Protein AF-A0A1F1ZXE5-F1 (afdb_monomer_lite)

Sequence (119 aa):
MSDVFAADQASEQHRQKAADLESEVRRLRVRLVSLTVDAWSQVPDGQQLSRRQLVAAAVRQLCDLTGPPEGAPEIWKADEAQLPFRLFALLEAAQPRRGAGEEHTATALALAENLRRSL

Secondary structure (DSSP, 8-state):
--HHHHHHHHHHHHHHHHHHHHHHHHHHHHHHHHS-TTTTTSS-HHHHHHHHHHHHHHHHHHHHHH-SPTT--GGGGT-GGGHHHHHHHHHHHTSGGGT--HHHHHHHHHHHHHHHHH-

Radius of gyration: 16.09 Å; chains: 1; bounding box: 36×23×54 Å

Foldseek 3Di:
DPVVVVVVVVVVVLVVLLVLLVVLLVVLVVVVVVCQVVVLVPDPPVVSVVLLVLLLVLLVVLCVLQPQDPPQDPCNNPDSNCSSVSLSRSSVSCHVVNVHDSVSSNVSSVSSVVSVVSD

Structure (mmCIF, N/CA/C/O backbone):
data_AF-A0A1F1ZXE5-F1
#
_entry.id   AF-A0A1F1ZXE5-F1
#
loop_
_atom_site.group_PDB
_atom_site.id
_atom_site.type_symbol
_atom_site.label_atom_id
_atom_site.label_alt_id
_atom_site.label_comp_id
_atom_site.label_asym_id
_atom_site.label_entity_id
_atom_site.label_seq_id
_atom_site.pdbx_PDB_ins_code
_atom_site.Cartn_x
_atom_site.Cartn_y
_atom_site.Cartn_z
_atom_site.occupancy
_atom_site.B_iso_or_equiv
_atom_site.auth_seq_id
_atom_site.auth_comp_id
_atom_site.auth_asym_id
_atom_site.auth_atom_id
_atom_site.pdbx_PDB_model_num
ATOM 1 N N . MET A 1 1 ? 13.853 -1.785 -36.609 1.00 55.62 1 MET A N 1
ATOM 2 C CA . MET A 1 1 ? 13.641 -0.408 -36.101 1.00 55.62 1 MET A CA 1
ATOM 3 C C . MET A 1 1 ? 12.421 -0.280 -35.173 1.00 55.62 1 MET A C 1
ATOM 5 O O . MET A 1 1 ? 12.215 0.806 -34.654 1.00 55.62 1 MET A O 1
ATOM 9 N N . SER A 1 2 ? 11.655 -1.346 -34.892 1.00 58.62 2 SER A N 1
ATOM 10 C CA . SER A 1 2 ? 10.418 -1.254 -34.089 1.0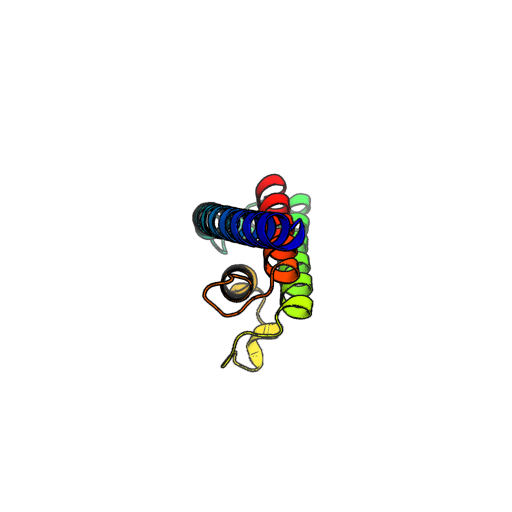0 58.62 2 SER A CA 1
ATOM 11 C C . SER A 1 2 ? 10.594 -1.430 -32.571 1.00 58.62 2 SER A C 1
ATOM 13 O O . SER A 1 2 ? 9.736 -0.976 -31.824 1.00 58.62 2 SER A O 1
ATOM 15 N N . ASP A 1 3 ? 11.698 -2.017 -32.095 1.00 60.78 3 ASP A N 1
ATOM 16 C CA . ASP A 1 3 ? 11.874 -2.309 -30.658 1.00 60.78 3 ASP A CA 1
ATOM 17 C C . ASP A 1 3 ? 12.193 -1.082 -29.794 1.00 60.78 3 ASP A C 1
ATOM 19 O O . ASP A 1 3 ? 11.820 -1.033 -28.626 1.00 60.78 3 ASP A O 1
ATOM 23 N N . VAL A 1 4 ? 12.838 -0.056 -30.361 1.00 63.22 4 VAL A N 1
ATOM 24 C CA . VAL A 1 4 ? 13.236 1.144 -29.600 1.00 63.22 4 VAL A CA 1
ATOM 25 C C . VAL A 1 4 ? 12.013 1.961 -29.179 1.00 63.22 4 VAL A C 1
ATOM 27 O O . VAL A 1 4 ? 11.933 2.394 -28.037 1.00 63.22 4 VAL A O 1
ATOM 30 N N . PHE A 1 5 ? 11.020 2.108 -30.063 1.00 60.41 5 PHE A N 1
ATOM 31 C CA . PHE A 1 5 ? 9.790 2.845 -29.756 1.00 60.41 5 PHE A CA 1
ATOM 32 C C . PHE A 1 5 ? 8.896 2.112 -28.747 1.00 60.41 5 PHE A C 1
ATOM 34 O O . PHE A 1 5 ? 8.259 2.756 -27.917 1.00 60.41 5 PHE A O 1
ATOM 41 N N . ALA A 1 6 ? 8.863 0.776 -28.789 1.00 6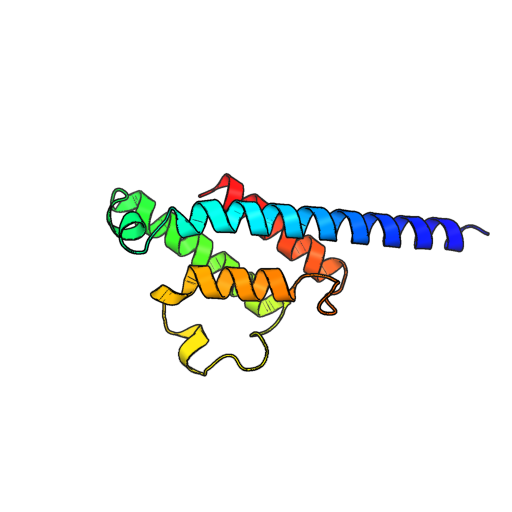3.34 6 ALA A N 1
ATOM 42 C CA . ALA A 1 6 ? 8.109 -0.025 -27.826 1.00 63.34 6 ALA A CA 1
ATOM 43 C C . ALA A 1 6 ? 8.747 0.018 -26.426 1.00 63.34 6 ALA A C 1
ATOM 45 O O . ALA A 1 6 ? 8.037 0.158 -25.430 1.00 63.34 6 ALA A O 1
ATOM 46 N N . ALA A 1 7 ? 10.081 -0.034 -26.349 1.00 63.62 7 ALA A N 1
ATOM 47 C CA . ALA A 1 7 ? 10.813 0.090 -25.090 1.00 63.62 7 ALA A CA 1
ATOM 48 C C . ALA A 1 7 ? 10.629 1.476 -24.442 1.00 63.62 7 ALA A C 1
ATOM 50 O O . ALA A 1 7 ? 10.459 1.573 -23.226 1.00 63.62 7 ALA A O 1
ATOM 51 N N . ASP A 1 8 ? 10.601 2.539 -25.251 1.00 70.06 8 ASP A N 1
ATOM 52 C CA . ASP A 1 8 ? 10.407 3.909 -24.765 1.00 70.06 8 ASP A CA 1
ATOM 53 C C . ASP A 1 8 ? 8.977 4.128 -24.234 1.00 70.06 8 ASP A C 1
ATOM 55 O O . ASP A 1 8 ? 8.772 4.719 -23.172 1.00 70.06 8 ASP A O 1
ATOM 59 N N . GLN A 1 9 ? 7.975 3.547 -24.906 1.00 72.19 9 GLN A N 1
ATOM 60 C CA . GLN A 1 9 ? 6.583 3.570 -24.444 1.00 72.19 9 GLN A CA 1
ATOM 61 C C . GLN A 1 9 ? 6.365 2.766 -23.159 1.00 72.19 9 GLN A C 1
ATOM 63 O O . GLN A 1 9 ? 5.665 3.243 -22.268 1.00 72.19 9 GLN A O 1
ATOM 68 N N . ALA A 1 10 ? 6.962 1.578 -23.033 1.00 70.69 10 ALA A N 1
ATOM 69 C CA . ALA A 1 10 ? 6.868 0.777 -21.811 1.00 70.69 10 ALA A CA 1
ATOM 70 C C . ALA A 1 10 ? 7.507 1.503 -20.613 1.00 70.69 10 ALA A C 1
ATOM 72 O O . ALA A 1 10 ? 6.940 1.539 -19.521 1.00 70.69 10 ALA A O 1
ATOM 73 N N . SER A 1 11 ? 8.644 2.171 -20.835 1.00 77.88 11 SER A N 1
ATOM 74 C CA . SER A 1 11 ? 9.309 3.001 -19.823 1.00 77.88 11 SER A CA 1
ATOM 75 C C . SER A 1 11 ? 8.453 4.198 -19.390 1.00 77.88 11 SER A C 1
ATOM 77 O O . SER A 1 11 ? 8.346 4.489 -18.197 1.00 77.88 11 SER A O 1
ATOM 79 N N . GLU A 1 12 ? 7.793 4.877 -20.333 1.00 83.12 12 GLU A N 1
ATOM 80 C CA . GLU A 1 12 ? 6.873 5.980 -20.029 1.00 83.12 12 GLU A CA 1
ATOM 81 C C . GLU A 1 12 ? 5.622 5.494 -19.279 1.00 83.12 12 GLU A C 1
ATOM 83 O O . GLU A 1 12 ? 5.243 6.077 -18.266 1.00 83.12 12 GLU A O 1
ATOM 88 N N . GLN A 1 13 ? 5.017 4.380 -19.704 1.00 83.62 13 GLN A N 1
ATOM 89 C CA . GLN A 1 13 ? 3.870 3.781 -19.014 1.00 83.62 13 GLN A CA 1
ATOM 90 C C . GLN A 1 13 ? 4.218 3.368 -17.584 1.00 83.62 13 GLN A C 1
ATOM 92 O O . GLN A 1 13 ? 3.440 3.609 -16.661 1.00 83.62 13 GLN A O 1
ATOM 97 N N . HIS A 1 14 ? 5.394 2.778 -17.380 1.00 83.94 14 HIS A N 1
ATOM 98 C CA . HIS A 1 14 ? 5.863 2.417 -16.052 1.00 83.94 14 HIS A CA 1
ATOM 99 C C . HIS A 1 14 ? 6.089 3.660 -15.174 1.00 83.94 14 HIS A C 1
ATOM 101 O O . HIS A 1 14 ? 5.659 3.678 -14.018 1.00 83.94 14 HIS A O 1
ATOM 107 N N . ARG A 1 15 ? 6.676 4.736 -15.720 1.00 83.19 15 ARG A N 1
ATOM 108 C CA . ARG A 1 15 ? 6.820 6.023 -15.014 1.00 83.19 15 ARG A CA 1
ATOM 109 C C . ARG A 1 15 ? 5.472 6.647 -14.653 1.00 83.19 15 ARG A C 1
ATOM 111 O O . ARG A 1 15 ? 5.315 7.121 -13.529 1.00 83.19 15 ARG A O 1
ATOM 118 N N . GLN A 1 16 ? 4.492 6.594 -15.552 1.00 88.25 16 GLN A N 1
ATOM 119 C CA . GLN A 1 16 ? 3.142 7.087 -15.286 1.00 88.25 16 GLN A CA 1
ATOM 120 C C . GLN A 1 16 ? 2.470 6.292 -14.155 1.00 88.25 16 GLN A C 1
ATOM 122 O O . GLN A 1 16 ? 2.028 6.884 -13.172 1.00 88.25 16 GLN A O 1
ATOM 127 N N . LYS A 1 17 ? 2.505 4.951 -14.215 1.00 86.50 17 LYS A N 1
ATOM 128 C CA . LYS A 1 17 ? 1.999 4.075 -13.139 1.00 86.50 17 LYS A CA 1
ATOM 129 C C . LYS A 1 17 ? 2.668 4.371 -11.792 1.00 86.50 17 LYS A C 1
ATOM 131 O O . LYS A 1 17 ? 2.013 4.315 -10.754 1.00 86.50 17 LYS A O 1
ATOM 136 N N . ALA A 1 18 ? 3.959 4.707 -11.792 1.00 84.88 18 ALA A N 1
ATOM 137 C CA . ALA A 1 18 ? 4.685 5.096 -10.585 1.00 84.88 18 ALA A CA 1
ATOM 138 C C . ALA A 1 18 ? 4.139 6.393 -9.966 1.00 84.88 18 ALA A C 1
ATOM 140 O O . ALA A 1 18 ? 3.926 6.457 -8.754 1.00 84.88 18 ALA A O 1
ATOM 141 N N . ALA A 1 19 ? 3.896 7.413 -10.795 1.00 88.06 19 ALA A N 1
ATOM 142 C CA . ALA A 1 19 ? 3.342 8.694 -10.362 1.00 88.06 19 ALA A CA 1
ATOM 143 C C . ALA A 1 19 ? 1.899 8.551 -9.847 1.00 88.06 19 ALA A C 1
ATOM 145 O O . ALA A 1 19 ? 1.523 9.165 -8.840 1.00 88.06 19 ALA A O 1
ATOM 146 N N . ASP A 1 20 ? 1.110 7.697 -10.498 1.00 89.38 20 ASP A N 1
ATOM 147 C CA . ASP A 1 20 ? -0.254 7.377 -10.080 1.00 89.38 20 ASP A CA 1
ATOM 148 C C . ASP A 1 20 ? -0.254 6.635 -8.739 1.00 89.38 20 ASP A C 1
ATOM 150 O O . ASP A 1 20 ? -0.976 7.026 -7.819 1.00 89.38 20 ASP A O 1
ATOM 154 N N . LEU A 1 21 ? 0.630 5.644 -8.566 1.00 87.12 21 LEU A N 1
ATOM 155 C CA . LEU A 1 21 ? 0.797 4.936 -7.295 1.00 87.12 21 LEU A CA 1
ATOM 156 C C . LEU A 1 21 ? 1.209 5.893 -6.172 1.00 87.12 21 LEU A C 1
ATOM 158 O O . LEU A 1 21 ? 0.640 5.840 -5.083 1.00 87.12 21 LEU A O 1
ATOM 162 N N . GLU A 1 22 ? 2.154 6.803 -6.415 1.00 87.44 22 GLU A N 1
ATOM 163 C CA . GLU A 1 22 ? 2.549 7.800 -5.415 1.00 87.44 22 GLU A CA 1
ATOM 164 C C . GLU A 1 22 ? 1.376 8.714 -5.023 1.00 87.44 22 GLU A C 1
ATOM 166 O O . GLU A 1 22 ? 1.173 9.011 -3.839 1.00 87.44 22 GLU A O 1
ATOM 171 N N . SER A 1 23 ? 0.569 9.123 -6.001 1.00 89.19 23 SER A N 1
ATOM 172 C CA . SER A 1 23 ? -0.624 9.941 -5.777 1.00 89.19 23 SER A CA 1
ATOM 173 C C . SER A 1 23 ? -1.682 9.199 -4.957 1.00 89.19 23 SER A C 1
ATOM 175 O O . SER A 1 23 ? -2.241 9.763 -4.010 1.00 89.19 23 SER A O 1
ATOM 177 N N . GLU A 1 24 ? -1.934 7.926 -5.263 1.00 86.38 24 GLU A N 1
ATOM 178 C CA . GLU A 1 24 ? -2.883 7.092 -4.523 1.00 86.38 24 GLU A CA 1
ATOM 179 C C . GLU A 1 24 ? -2.396 6.797 -3.099 1.00 86.38 24 GLU A C 1
ATOM 181 O O . GLU A 1 24 ? -3.185 6.903 -2.158 1.00 86.38 24 GLU A O 1
ATOM 186 N N . VAL A 1 25 ? -1.096 6.552 -2.893 1.00 86.19 25 VAL A N 1
ATOM 187 C CA . VAL A 1 25 ? -0.503 6.415 -1.551 1.00 86.19 25 VAL A CA 1
ATOM 188 C C . VAL A 1 25 ? -0.744 7.673 -0.717 1.00 86.19 25 VAL A C 1
ATOM 190 O O . VAL A 1 25 ? -1.190 7.575 0.428 1.00 86.19 25 VAL A O 1
ATOM 193 N N . ARG A 1 26 ? -0.523 8.869 -1.283 1.00 85.81 26 ARG A N 1
ATOM 194 C CA . ARG A 1 26 ? -0.791 10.141 -0.584 1.00 85.81 26 ARG A CA 1
ATOM 195 C C . ARG A 1 26 ? -2.271 10.284 -0.210 1.00 85.81 26 ARG A C 1
ATOM 197 O O . ARG A 1 26 ? -2.578 10.659 0.921 1.00 85.81 26 ARG A O 1
ATOM 204 N N . ARG A 1 27 ? -3.193 9.948 -1.119 1.00 85.62 27 ARG A N 1
ATOM 205 C CA . ARG A 1 27 ? -4.651 10.006 -0.879 1.00 85.62 27 ARG A CA 1
ATOM 206 C C . ARG A 1 27 ? -5.102 9.015 0.195 1.00 85.62 27 ARG A C 1
ATOM 208 O O . ARG A 1 27 ? -5.875 9.381 1.083 1.00 85.62 27 ARG A O 1
ATOM 215 N N . LEU A 1 28 ? -4.606 7.780 0.138 1.00 83.00 28 LEU A N 1
ATOM 216 C CA . LEU A 1 28 ? -4.871 6.753 1.145 1.00 83.00 28 LEU A CA 1
ATOM 217 C C . LEU A 1 28 ? -4.324 7.161 2.509 1.00 83.00 28 LEU A C 1
ATOM 219 O O . LEU A 1 28 ? -5.001 6.944 3.509 1.00 83.00 28 LEU A O 1
ATOM 223 N N . ARG A 1 29 ? -3.158 7.817 2.561 1.00 79.38 29 ARG A N 1
ATOM 224 C CA . ARG A 1 29 ? -2.580 8.340 3.805 1.00 79.38 29 ARG A CA 1
ATOM 225 C C . ARG A 1 29 ? -3.507 9.320 4.502 1.00 79.38 29 ARG A C 1
ATOM 227 O O . ARG A 1 29 ? -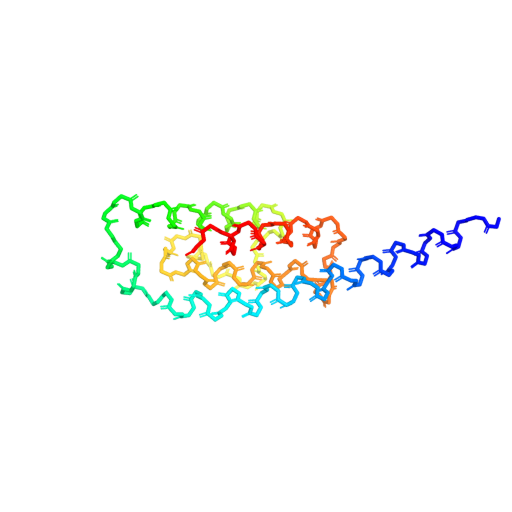3.754 9.154 5.688 1.00 79.38 29 ARG A O 1
ATOM 234 N N . VAL A 1 30 ? -4.097 10.264 3.772 1.00 76.44 30 VAL A N 1
ATOM 235 C CA . VAL A 1 30 ? -5.082 11.197 4.343 1.00 76.44 30 VAL A CA 1
ATOM 236 C C . VAL A 1 30 ? -6.292 10.445 4.907 1.00 76.44 30 VAL A C 1
ATOM 238 O O . VAL A 1 30 ? -6.689 10.689 6.044 1.00 76.44 30 VAL A O 1
ATOM 241 N N . ARG A 1 31 ? -6.858 9.492 4.157 1.00 74.38 31 ARG A N 1
ATOM 242 C CA . ARG A 1 31 ? -8.054 8.743 4.588 1.00 74.38 31 ARG A CA 1
ATOM 243 C C . ARG A 1 31 ? -7.801 7.788 5.744 1.00 74.38 31 ARG A C 1
ATOM 245 O O . ARG A 1 31 ? -8.605 7.747 6.664 1.00 74.38 31 ARG A O 1
ATOM 252 N N . LEU A 1 32 ? -6.695 7.056 5.731 1.00 70.19 32 LEU A N 1
ATOM 253 C CA . LEU A 1 32 ? -6.348 6.123 6.801 1.00 70.19 32 LEU A CA 1
ATOM 254 C C . LEU A 1 32 ? -5.871 6.844 8.066 1.00 70.19 32 LEU A C 1
ATOM 256 O O . LEU A 1 32 ? -6.143 6.354 9.149 1.00 70.19 32 LEU A O 1
ATOM 260 N N . VAL A 1 33 ? -5.230 8.015 7.962 1.00 68.94 33 VAL A N 1
ATOM 261 C CA . VAL A 1 33 ? -4.937 8.863 9.138 1.00 68.94 33 VAL A CA 1
ATOM 262 C C . VAL A 1 33 ? -6.224 9.437 9.735 1.00 68.94 33 VAL A C 1
ATOM 264 O O . VAL A 1 33 ? -6.336 9.560 10.950 1.00 68.94 33 VAL A O 1
ATOM 267 N N . SER A 1 34 ? -7.210 9.746 8.890 1.00 64.00 34 SER A N 1
ATOM 268 C CA . SER A 1 34 ? -8.542 10.181 9.331 1.00 64.00 34 SER A CA 1
ATOM 269 C C . SER A 1 34 ? -9.342 9.036 9.971 1.00 64.00 34 SER A C 1
ATOM 271 O O . SER A 1 34 ? -10.198 9.275 10.817 1.00 64.00 34 SER A O 1
ATOM 273 N N . LEU A 1 35 ? -9.036 7.788 9.601 1.00 62.69 35 LEU A N 1
ATOM 274 C CA . LEU A 1 35 ? -9.491 6.566 10.260 1.00 62.69 35 LEU A CA 1
ATOM 275 C C . LEU A 1 35 ? -8.539 6.230 11.426 1.00 62.69 35 LEU A C 1
ATOM 277 O O . LEU A 1 35 ? -7.786 5.257 11.371 1.00 62.69 35 LEU A O 1
ATOM 281 N N . THR A 1 36 ? -8.532 7.044 12.484 1.00 58.12 36 THR A N 1
ATOM 282 C CA . THR A 1 36 ? -7.830 6.698 13.737 1.00 58.12 36 THR A CA 1
ATOM 283 C C . THR A 1 36 ? -8.332 5.357 14.270 1.00 58.12 36 THR A C 1
ATOM 285 O O . THR A 1 36 ? -9.475 5.004 14.000 1.00 58.12 36 THR A O 1
ATOM 288 N N . VAL A 1 37 ? -7.527 4.606 15.037 1.00 55.38 37 VAL A N 1
ATOM 289 C CA . VAL A 1 37 ? -7.921 3.312 15.655 1.00 55.38 37 VAL A CA 1
ATOM 290 C C . VAL A 1 37 ? -9.300 3.386 16.344 1.00 55.38 37 VAL A C 1
ATOM 292 O O . VAL A 1 37 ? -10.066 2.430 16.273 1.00 55.38 37 VAL A O 1
ATOM 295 N N . ASP A 1 38 ? -9.673 4.552 16.880 1.00 52.50 38 ASP A N 1
ATOM 296 C CA . ASP A 1 38 ? -11.005 4.829 17.436 1.00 52.50 38 ASP A CA 1
ATOM 297 C C . ASP A 1 38 ? -12.108 5.029 16.378 1.00 52.50 38 ASP A C 1
ATOM 299 O O . ASP A 1 38 ? -13.249 4.624 16.566 1.00 52.50 38 ASP A O 1
ATOM 303 N N . ALA A 1 39 ? -11.810 5.596 15.212 1.00 54.41 39 ALA A N 1
ATOM 304 C CA . ALA A 1 39 ? -12.751 5.622 14.093 1.00 54.41 39 ALA A CA 1
ATOM 305 C C . ALA A 1 39 ? -13.023 4.210 13.544 1.00 54.41 39 ALA A C 1
ATOM 307 O O . ALA A 1 39 ? -14.122 3.949 13.060 1.00 54.41 39 ALA A O 1
ATOM 308 N N . TRP A 1 40 ? -12.068 3.276 13.674 1.00 55.16 40 TRP A N 1
ATOM 309 C CA . TRP A 1 40 ? -12.302 1.854 13.396 1.00 55.16 40 TRP A CA 1
ATOM 310 C C . TRP A 1 40 ? -13.177 1.174 14.440 1.00 55.16 40 TRP A C 1
ATOM 312 O O . TRP A 1 40 ? -13.511 0.029 14.191 1.00 55.16 40 TRP A O 1
ATOM 322 N N . SER A 1 41 ? -13.504 1.794 15.577 1.00 52.19 41 SER A N 1
ATOM 323 C CA . SER A 1 41 ? -14.410 1.237 16.594 1.00 52.19 41 SER A CA 1
ATOM 324 C C . SER A 1 41 ? -15.793 1.910 16.606 1.00 52.19 41 SER A C 1
ATOM 326 O O . SER A 1 41 ? -16.721 1.379 17.213 1.00 52.19 41 SER A O 1
ATOM 328 N N . GLN A 1 42 ? -15.972 3.017 15.871 1.00 53.75 42 GLN A N 1
ATOM 329 C CA . GLN A 1 42 ? -17.230 3.783 15.799 1.00 53.75 42 GLN A CA 1
ATOM 330 C C . GLN A 1 42 ? -18.093 3.516 14.550 1.00 53.75 42 GLN A C 1
ATOM 332 O O . GLN A 1 42 ? -19.193 4.053 14.427 1.00 53.75 42 GLN A O 1
ATOM 337 N N . VAL A 1 43 ? -17.629 2.692 13.605 1.00 55.44 43 VAL A N 1
ATOM 338 C CA . VAL A 1 43 ? -18.441 2.263 12.448 1.00 55.44 43 VAL A CA 1
ATOM 339 C C . VAL A 1 43 ? -19.431 1.179 12.908 1.00 55.44 43 VAL A C 1
ATOM 341 O O . VAL A 1 43 ? -19.000 0.317 13.669 1.00 55.44 43 VAL A O 1
ATOM 344 N N . PRO A 1 44 ? -20.704 1.149 12.457 1.00 56.34 44 PRO A N 1
ATOM 345 C CA . PRO A 1 44 ? -21.655 0.097 12.834 1.00 56.34 44 PRO A CA 1
ATOM 346 C C . PRO A 1 44 ? -21.052 -1.307 12.685 1.00 56.34 44 PRO A C 1
ATOM 348 O O . PRO A 1 44 ? -20.391 -1.567 11.675 1.00 56.34 44 PRO A O 1
ATOM 351 N N . ASP A 1 45 ? -21.300 -2.202 13.650 1.00 56.62 45 ASP A N 1
ATOM 352 C CA . ASP A 1 45 ? -20.611 -3.500 13.820 1.00 56.62 45 ASP A CA 1
ATOM 353 C C . ASP A 1 45 ? -20.465 -4.332 12.525 1.00 56.62 45 ASP A C 1
ATOM 355 O O . ASP A 1 45 ? -19.461 -5.015 12.325 1.00 56.62 45 ASP A O 1
ATOM 359 N N . GLY A 1 46 ? -21.412 -4.225 11.584 1.00 56.75 46 GLY A N 1
ATOM 360 C CA . GLY A 1 46 ? -21.360 -4.917 10.288 1.00 56.75 46 GLY A CA 1
ATOM 361 C C . GLY A 1 46 ? -20.426 -4.312 9.221 1.00 56.75 46 GLY A C 1
ATOM 362 O O . GLY A 1 46 ? -19.946 -5.036 8.354 1.00 56.75 46 GLY A O 1
ATOM 363 N N . GLN A 1 47 ? -20.140 -3.006 9.257 1.00 57.44 47 GLN A N 1
ATOM 364 C CA . GLN A 1 47 ? -19.227 -2.328 8.312 1.00 57.44 47 GLN A CA 1
ATOM 365 C C . GLN A 1 47 ? -17.793 -2.214 8.848 1.00 57.44 47 GLN A C 1
ATOM 367 O O . GLN A 1 47 ? -16.836 -2.009 8.100 1.00 57.44 47 GLN A O 1
ATOM 372 N N . GLN A 1 48 ? -17.634 -2.348 10.158 1.00 55.44 48 GLN A N 1
ATOM 373 C CA . GLN A 1 48 ? -16.352 -2.241 10.833 1.00 55.44 48 GLN A CA 1
ATOM 374 C C . GLN A 1 48 ? -15.429 -3.425 10.508 1.00 55.44 48 GLN A C 1
ATOM 376 O O . GLN A 1 48 ? -14.263 -3.251 10.141 1.00 55.44 48 GLN A O 1
ATOM 381 N N . LEU A 1 49 ? -15.995 -4.635 10.551 1.00 59.69 49 LEU A N 1
ATOM 382 C CA . LEU A 1 49 ? -15.336 -5.867 10.126 1.00 59.69 49 LEU A CA 1
ATOM 383 C C . LEU A 1 49 ? -14.981 -5.843 8.634 1.00 59.69 49 LEU A C 1
ATOM 385 O O . LEU A 1 49 ? -13.883 -6.268 8.282 1.00 59.69 49 LEU A O 1
ATOM 389 N N . SER A 1 50 ? -15.833 -5.282 7.765 1.00 73.69 50 SER A N 1
ATOM 390 C CA . SER A 1 50 ? -15.588 -5.295 6.316 1.00 73.69 50 SER A CA 1
ATOM 391 C C . SER A 1 50 ? -14.406 -4.412 5.908 1.00 73.69 50 SER A C 1
ATOM 393 O O . SER A 1 50 ? -13.532 -4.865 5.173 1.00 73.69 50 SER A O 1
ATOM 395 N N . ARG A 1 51 ? -14.293 -3.185 6.436 1.00 75.81 51 ARG A N 1
ATOM 396 C CA . ARG A 1 51 ? -13.144 -2.303 6.145 1.00 75.81 51 ARG A CA 1
ATOM 397 C C . ARG A 1 51 ? -11.830 -2.873 6.680 1.00 75.81 51 ARG A C 1
ATOM 399 O O . ARG A 1 51 ? -10.806 -2.802 6.000 1.00 75.81 51 ARG A O 1
ATOM 406 N N . ARG A 1 52 ? -11.855 -3.474 7.877 1.00 78.00 52 ARG A N 1
ATOM 407 C CA . ARG A 1 52 ? -10.673 -4.109 8.494 1.00 78.00 52 ARG A CA 1
ATOM 408 C C . ARG A 1 52 ? -10.216 -5.321 7.705 1.00 78.00 52 ARG A C 1
ATOM 410 O O . ARG A 1 52 ? -9.030 -5.432 7.409 1.00 78.00 52 ARG A O 1
ATOM 41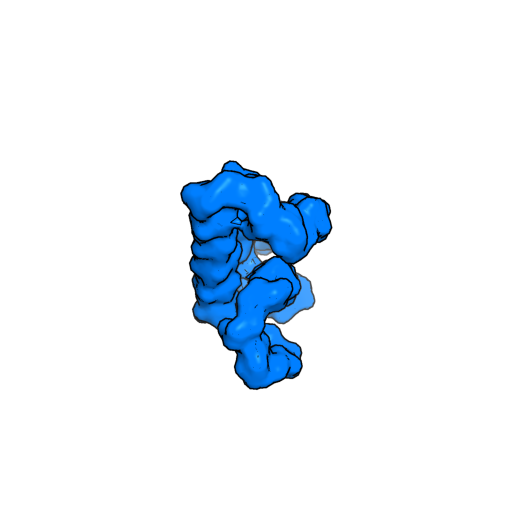7 N N . GLN A 1 53 ? -11.151 -6.165 7.285 1.00 80.75 53 GLN A N 1
ATOM 418 C CA . GLN A 1 53 ? -10.869 -7.306 6.419 1.00 80.75 53 GLN A CA 1
ATOM 419 C C . GLN A 1 53 ? -10.318 -6.870 5.058 1.00 80.75 53 GLN A C 1
ATOM 421 O O . GLN A 1 53 ? -9.374 -7.487 4.577 1.00 80.75 53 GLN A O 1
ATOM 426 N N . LEU A 1 54 ? -10.837 -5.787 4.468 1.00 84.12 54 LEU A N 1
ATOM 427 C CA . LEU A 1 54 ? -10.328 -5.246 3.203 1.00 84.12 54 LEU A CA 1
ATOM 428 C C . LEU A 1 54 ? -8.873 -4.779 3.321 1.00 84.12 54 LEU A C 1
ATOM 430 O O . LEU A 1 54 ? -8.041 -5.154 2.494 1.00 84.12 54 LEU A O 1
ATOM 434 N N . VAL A 1 55 ? -8.539 -4.010 4.362 1.00 84.50 55 VAL A N 1
ATOM 435 C CA . VAL A 1 55 ? -7.154 -3.563 4.583 1.00 84.50 55 VAL A CA 1
ATOM 436 C C . VAL A 1 55 ? -6.240 -4.739 4.923 1.00 84.50 55 VAL A C 1
ATOM 438 O O . VAL A 1 55 ? -5.152 -4.834 4.361 1.00 84.50 55 VAL A O 1
ATOM 441 N N . ALA A 1 56 ? -6.676 -5.676 5.767 1.00 84.69 56 ALA A N 1
ATOM 442 C CA . ALA A 1 56 ? -5.903 -6.875 6.088 1.00 84.69 56 ALA A CA 1
ATOM 443 C C . ALA A 1 56 ? -5.644 -7.757 4.852 1.00 84.69 56 ALA A C 1
ATOM 445 O O . ALA A 1 56 ? -4.523 -8.231 4.657 1.00 84.69 56 ALA A O 1
ATOM 446 N N . ALA A 1 57 ? -6.646 -7.935 3.986 1.00 86.50 57 ALA A N 1
ATOM 447 C CA . ALA A 1 57 ? -6.509 -8.675 2.735 1.00 86.50 57 ALA A CA 1
ATOM 448 C C . ALA A 1 57 ? -5.522 -7.991 1.782 1.00 86.50 57 ALA A C 1
ATOM 450 O O . ALA A 1 57 ? -4.646 -8.658 1.233 1.00 86.50 57 ALA A O 1
ATOM 451 N N . ALA A 1 58 ? -5.602 -6.666 1.639 1.00 87.38 58 ALA A N 1
ATOM 452 C CA . ALA A 1 58 ? -4.666 -5.916 0.810 1.00 87.38 58 ALA A CA 1
ATOM 453 C C . ALA A 1 58 ? -3.230 -5.962 1.356 1.00 87.38 58 ALA A C 1
ATOM 455 O O . ALA A 1 58 ? -2.294 -6.162 0.588 1.00 87.38 58 ALA A O 1
ATOM 456 N N . VAL A 1 59 ? -3.042 -5.855 2.677 1.00 88.38 59 VAL A N 1
ATOM 457 C CA . VAL A 1 59 ? -1.728 -6.024 3.324 1.00 88.38 59 VAL A CA 1
ATOM 458 C C . VAL A 1 59 ? -1.160 -7.413 3.053 1.00 88.38 59 VAL A C 1
ATOM 460 O O . VAL A 1 59 ? 0.028 -7.534 2.770 1.00 88.38 59 VAL A O 1
ATOM 463 N N . ARG A 1 60 ? -1.984 -8.464 3.120 1.00 86.75 60 ARG A N 1
ATOM 464 C CA . ARG A 1 60 ? -1.548 -9.831 2.812 1.00 86.75 60 ARG A CA 1
ATOM 465 C C . ARG A 1 60 ? -1.097 -9.952 1.358 1.00 86.75 60 ARG A C 1
ATOM 467 O O . ARG A 1 60 ? 0.021 -10.385 1.122 1.00 86.75 60 ARG A O 1
ATOM 474 N N . GLN A 1 61 ? -1.922 -9.496 0.417 1.00 87.69 61 GLN A N 1
ATOM 475 C CA . GLN A 1 61 ? -1.613 -9.563 -1.015 1.00 87.69 61 GLN A CA 1
ATOM 476 C C . GLN A 1 61 ? -0.357 -8.766 -1.379 1.00 87.69 61 GLN A C 1
ATOM 478 O O . GLN A 1 61 ? 0.494 -9.259 -2.111 1.00 87.69 61 GLN A O 1
ATOM 483 N N . LEU A 1 62 ? -0.196 -7.561 -0.827 1.00 86.56 62 LEU A N 1
ATOM 484 C CA . LEU A 1 62 ? 1.012 -6.766 -1.041 1.00 86.56 62 LEU A CA 1
ATOM 485 C C . LEU A 1 62 ? 2.243 -7.411 -0.396 1.00 86.56 62 LEU A C 1
ATOM 487 O O . LEU A 1 62 ? 3.311 -7.395 -0.991 1.00 86.56 62 LEU A O 1
ATOM 491 N N . CYS A 1 63 ? 2.107 -8.013 0.787 1.00 86.56 63 CYS A N 1
ATOM 492 C CA . CYS A 1 63 ? 3.207 -8.720 1.442 1.00 86.56 63 CYS A CA 1
ATOM 493 C C . CYS A 1 63 ? 3.640 -9.972 0.667 1.00 86.56 63 CYS A C 1
ATOM 495 O O . CYS A 1 63 ? 4.826 -10.288 0.671 1.00 86.56 63 CYS A O 1
ATOM 497 N N . ASP A 1 64 ? 2.709 -10.675 0.021 1.00 86.31 64 ASP A N 1
ATOM 498 C CA . ASP A 1 64 ? 3.018 -11.819 -0.844 1.00 86.31 64 ASP A CA 1
ATOM 499 C C . ASP A 1 64 ? 3.743 -11.364 -2.129 1.00 86.31 64 ASP A C 1
ATOM 501 O O . ASP A 1 64 ? 4.596 -12.083 -2.643 1.00 86.31 64 ASP A O 1
ATOM 505 N N . LEU A 1 65 ? 3.452 -10.147 -2.606 1.00 84.31 65 LEU A N 1
ATOM 506 C CA . LEU A 1 65 ? 4.044 -9.543 -3.803 1.00 84.31 65 LEU A CA 1
ATOM 507 C C . LEU A 1 65 ? 5.444 -8.953 -3.563 1.00 84.31 65 LEU A C 1
ATOM 509 O O . LEU A 1 65 ? 6.358 -9.175 -4.351 1.00 84.31 65 LEU A O 1
ATOM 513 N N . THR A 1 66 ? 5.623 -8.168 -2.498 1.00 81.44 66 THR A N 1
ATOM 514 C CA . THR A 1 66 ? 6.875 -7.432 -2.238 1.00 81.44 66 THR A CA 1
ATOM 515 C C . THR A 1 66 ? 7.776 -8.110 -1.212 1.00 81.44 66 THR A C 1
ATOM 517 O O . THR A 1 66 ? 8.917 -7.692 -1.030 1.00 81.44 66 THR A O 1
ATOM 520 N N . GLY A 1 67 ? 7.263 -9.110 -0.493 1.00 80.25 67 GLY A N 1
ATOM 521 C CA . GLY A 1 67 ? 7.854 -9.560 0.762 1.00 80.25 67 GLY A CA 1
ATOM 522 C C . GLY A 1 67 ? 7.640 -8.551 1.902 1.00 80.25 67 GLY A C 1
ATOM 523 O O . GLY A 1 67 ? 7.120 -7.447 1.691 1.00 80.25 67 GLY A O 1
ATOM 524 N N . PRO A 1 68 ? 8.004 -8.918 3.144 1.00 75.06 68 PRO A N 1
ATOM 525 C CA . PRO A 1 68 ? 8.057 -7.960 4.240 1.00 75.06 68 PRO A CA 1
ATOM 526 C C . PRO A 1 68 ? 9.132 -6.894 3.960 1.00 75.06 68 PRO A C 1
ATOM 528 O O . PRO A 1 68 ? 10.166 -7.219 3.375 1.00 75.06 68 PRO A O 1
ATOM 531 N N . PRO A 1 69 ? 8.924 -5.638 4.392 1.00 70.88 69 PRO A N 1
ATOM 532 C CA . PRO A 1 69 ? 9.940 -4.606 4.244 1.00 70.88 69 PRO A CA 1
ATOM 533 C C . PRO A 1 69 ? 11.215 -4.975 5.017 1.00 70.88 69 PRO A C 1
ATOM 535 O O . PRO A 1 69 ? 11.165 -5.650 6.049 1.00 70.88 69 PRO A O 1
ATOM 538 N N . GLU A 1 70 ? 12.362 -4.524 4.514 1.00 69.38 70 GLU A N 1
ATOM 539 C CA . GLU A 1 70 ? 13.662 -4.771 5.138 1.00 69.38 70 GLU A CA 1
ATOM 540 C C . GLU A 1 70 ? 13.695 -4.203 6.568 1.00 69.38 70 GLU A C 1
ATOM 542 O O . GLU A 1 70 ? 13.276 -3.071 6.813 1.00 69.38 70 GLU A O 1
ATOM 547 N N . GLY A 1 71 ? 14.149 -5.010 7.533 1.00 69.56 71 GLY A N 1
ATOM 548 C CA . GLY A 1 71 ? 14.176 -4.629 8.950 1.00 69.56 71 GLY A CA 1
ATOM 549 C C . GLY A 1 71 ? 12.821 -4.679 9.670 1.00 69.56 71 GLY A C 1
ATOM 550 O O . GLY A 1 71 ? 12.730 -4.210 10.805 1.00 69.56 71 GLY A O 1
ATOM 551 N N . ALA A 1 72 ? 11.772 -5.242 9.057 1.00 68.12 72 AL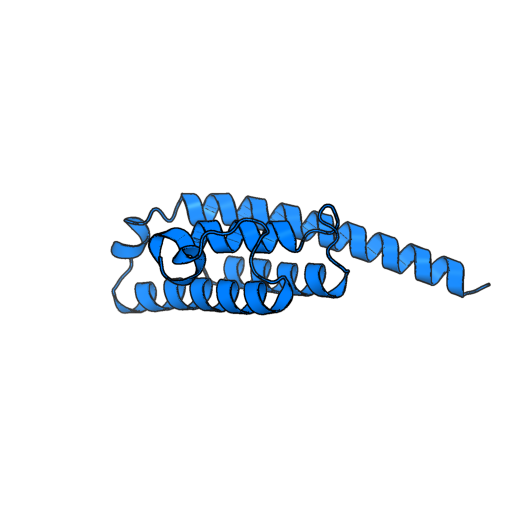A A N 1
ATOM 552 C CA . ALA A 1 72 ? 10.494 -5.442 9.736 1.00 68.12 72 ALA A CA 1
ATOM 553 C C . ALA A 1 72 ? 10.664 -6.340 10.984 1.00 68.12 72 ALA A C 1
ATOM 555 O O . ALA A 1 72 ? 11.208 -7.442 10.867 1.00 68.12 72 ALA A O 1
ATOM 556 N N . PRO A 1 73 ? 10.189 -5.914 12.170 1.00 65.94 73 PRO A N 1
ATOM 557 C CA . PRO A 1 73 ? 10.288 -6.718 13.388 1.00 65.94 73 PRO A CA 1
ATOM 558 C C . PRO A 1 73 ? 9.459 -8.008 13.271 1.00 65.94 73 PRO A C 1
ATOM 560 O O . PRO A 1 73 ? 8.465 -8.044 12.554 1.00 65.94 73 PRO A O 1
ATOM 563 N N . GLU A 1 74 ? 9.793 -9.068 14.013 1.00 64.12 74 GLU A N 1
ATOM 564 C CA . GLU A 1 74 ? 9.057 -10.350 13.939 1.00 64.12 74 GLU A CA 1
ATOM 565 C C . GLU A 1 74 ? 7.553 -10.202 14.239 1.00 64.12 74 GLU A C 1
ATOM 567 O O . GLU A 1 74 ? 6.710 -10.851 13.616 1.00 64.12 74 GLU A O 1
ATOM 572 N N . ILE A 1 75 ? 7.197 -9.266 15.125 1.00 61.53 75 ILE A N 1
ATOM 573 C CA . ILE A 1 75 ? 5.807 -8.938 15.479 1.00 61.53 75 ILE A CA 1
ATOM 574 C C . ILE A 1 75 ? 5.046 -8.174 14.384 1.00 61.53 75 ILE A C 1
ATOM 576 O O . ILE A 1 75 ? 3.838 -7.976 14.505 1.00 61.53 75 ILE A O 1
ATOM 580 N N . TRP A 1 76 ? 5.709 -7.791 13.287 1.00 65.62 76 TRP A N 1
ATOM 581 C CA . TRP A 1 76 ? 5.119 -7.053 12.166 1.00 65.62 76 TRP A CA 1
ATOM 582 C C . TRP A 1 76 ? 3.871 -7.727 11.609 1.00 65.62 76 TRP A C 1
ATOM 584 O O . TRP A 1 76 ? 2.938 -7.055 11.187 1.00 65.62 76 TRP A O 1
ATOM 594 N N . LYS A 1 77 ? 3.821 -9.064 11.608 1.00 64.44 77 LYS A N 1
ATOM 595 C CA . LYS A 1 77 ? 2.670 -9.804 11.079 1.00 64.44 77 LYS A CA 1
ATOM 596 C C . LYS A 1 77 ? 1.498 -9.914 12.059 1.00 64.44 77 LYS A C 1
ATOM 598 O O . LYS A 1 77 ? 0.381 -10.098 11.577 1.00 64.44 77 LYS A O 1
ATOM 603 N N . ALA A 1 78 ? 1.738 -9.787 13.364 1.00 64.25 78 ALA A N 1
ATOM 604 C CA . ALA A 1 78 ? 0.797 -10.164 14.421 1.00 64.25 78 ALA A CA 1
ATOM 605 C C . ALA A 1 78 ? -0.037 -8.999 14.985 1.00 64.25 78 ALA A C 1
ATOM 607 O O . ALA A 1 78 ? -1.105 -9.244 15.535 1.00 64.25 78 ALA A O 1
ATOM 608 N N . ASP A 1 79 ? 0.423 -7.753 14.845 1.00 72.31 79 ASP A N 1
ATOM 609 C CA . ASP A 1 79 ? -0.264 -6.589 15.415 1.00 72.31 79 ASP A CA 1
ATOM 610 C C . ASP A 1 79 ? -1.247 -5.946 14.418 1.00 72.31 79 ASP A C 1
ATOM 612 O O . ASP A 1 79 ? -0.853 -5.359 13.403 1.00 72.31 79 ASP A O 1
ATOM 616 N N . GLU A 1 80 ? -2.546 -6.054 14.711 1.00 68.50 80 GLU A N 1
ATOM 617 C CA . GLU A 1 80 ? -3.616 -5.459 13.904 1.00 68.50 80 GLU A CA 1
ATOM 618 C C . GLU A 1 80 ? -3.627 -3.926 13.958 1.00 68.50 80 GLU A C 1
ATOM 620 O O . GLU A 1 80 ? -4.004 -3.288 12.972 1.00 68.50 80 GLU A O 1
ATOM 625 N N . ALA A 1 81 ? -3.159 -3.313 15.052 1.00 72.00 81 ALA A N 1
ATOM 626 C CA . ALA A 1 81 ? -3.072 -1.856 15.160 1.00 72.00 81 ALA A CA 1
ATOM 627 C C . ALA A 1 81 ? -2.078 -1.271 14.142 1.00 72.00 81 ALA A C 1
ATOM 629 O O . ALA A 1 81 ? -2.174 -0.103 13.760 1.00 72.00 81 ALA A O 1
ATOM 630 N N . GLN A 1 82 ? -1.159 -2.100 13.640 1.00 76.38 82 GLN A N 1
ATOM 631 C CA . GLN A 1 82 ? -0.179 -1.715 12.633 1.00 76.38 82 GLN A CA 1
ATOM 632 C C . GLN A 1 82 ? -0.677 -1.889 11.195 1.00 76.38 82 GLN A C 1
ATOM 634 O O . GLN A 1 82 ? 0.043 -1.507 10.276 1.00 76.38 82 GLN A O 1
ATOM 639 N N . LEU A 1 83 ? -1.888 -2.410 10.950 1.00 80.75 83 LEU A N 1
ATOM 640 C CA . LEU A 1 83 ? -2.403 -2.647 9.592 1.00 80.75 83 LEU A CA 1
ATOM 641 C C . LEU A 1 83 ? -2.274 -1.433 8.649 1.00 80.75 83 LEU A C 1
ATOM 643 O O . LEU A 1 83 ? -1.754 -1.618 7.544 1.00 80.75 83 LEU A O 1
ATOM 647 N N . PRO A 1 84 ? -2.650 -0.197 9.045 1.00 80.62 84 PRO A N 1
ATOM 648 C CA . PRO A 1 84 ? -2.459 0.970 8.186 1.00 80.62 84 PRO A CA 1
ATOM 649 C C . PRO A 1 84 ? -0.981 1.251 7.898 1.00 80.62 84 PRO A C 1
ATOM 651 O O . PRO A 1 84 ? -0.613 1.510 6.757 1.00 80.62 84 PRO A O 1
ATOM 654 N N . PHE A 1 85 ? -0.115 1.156 8.911 1.00 80.25 85 PHE A N 1
ATOM 655 C CA . PHE A 1 85 ? 1.324 1.388 8.756 1.00 80.25 85 PHE A CA 1
ATOM 656 C C . PHE A 1 85 ? 1.970 0.355 7.825 1.00 80.25 85 PHE A C 1
ATOM 658 O O . PHE A 1 85 ? 2.731 0.709 6.925 1.00 80.25 85 PHE A O 1
ATOM 665 N N . ARG A 1 86 ? 1.596 -0.918 7.984 1.00 83.75 86 ARG A N 1
ATOM 666 C CA . ARG A 1 86 ? 2.040 -2.024 7.132 1.00 83.75 86 ARG A CA 1
ATOM 667 C C . ARG A 1 86 ? 1.618 -1.828 5.686 1.00 83.75 86 ARG A C 1
ATOM 669 O O . ARG A 1 86 ? 2.435 -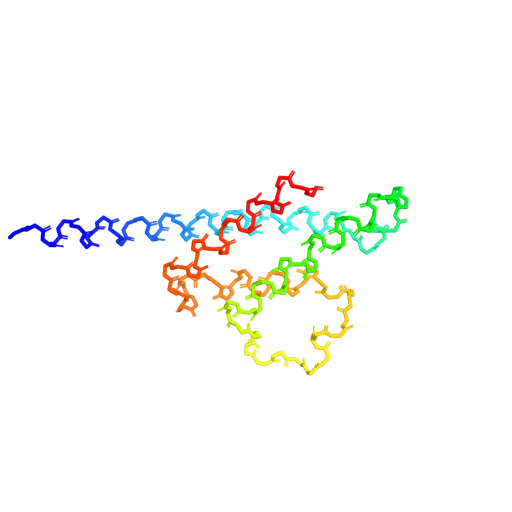2.020 4.791 1.00 83.75 86 ARG A O 1
ATOM 676 N N . LEU A 1 87 ? 0.368 -1.422 5.461 1.00 87.12 87 LEU A N 1
ATOM 677 C CA . LEU A 1 87 ? -0.137 -1.114 4.128 1.00 87.12 87 LEU A CA 1
ATOM 678 C C . LEU A 1 87 ? 0.728 -0.044 3.451 1.00 87.12 87 LEU A C 1
ATOM 680 O O . LEU A 1 87 ? 1.132 -0.228 2.307 1.00 87.12 87 LEU A O 1
ATOM 684 N N . PHE A 1 88 ? 1.070 1.035 4.161 1.00 86.00 88 PHE A N 1
ATOM 685 C CA . PHE A 1 88 ? 1.925 2.084 3.601 1.00 86.00 88 PHE A CA 1
ATOM 686 C C . PHE A 1 88 ? 3.330 1.604 3.284 1.00 86.00 88 PHE A C 1
ATOM 688 O O . PHE A 1 88 ? 3.809 1.856 2.183 1.00 86.00 88 PHE A O 1
ATOM 695 N N . ALA A 1 89 ? 3.972 0.893 4.208 1.00 85.25 89 ALA A N 1
ATOM 696 C CA . ALA A 1 89 ? 5.321 0.386 3.988 1.00 85.25 89 ALA A CA 1
ATOM 697 C C . ALA A 1 89 ? 5.390 -0.537 2.757 1.00 85.25 89 ALA A C 1
ATOM 699 O O . ALA A 1 89 ? 6.321 -0.436 1.961 1.00 85.25 89 ALA A O 1
ATOM 700 N N . LEU A 1 90 ? 4.379 -1.389 2.560 1.00 88.25 90 LEU A N 1
ATOM 701 C CA . LEU A 1 90 ? 4.305 -2.292 1.411 1.00 88.25 90 LEU A CA 1
ATOM 702 C C . LEU A 1 90 ? 4.008 -1.551 0.097 1.00 88.25 90 LEU A C 1
ATOM 704 O O . LEU A 1 90 ? 4.628 -1.837 -0.925 1.00 88.25 90 LEU A O 1
ATOM 708 N N . LEU A 1 91 ? 3.114 -0.558 0.112 1.00 88.75 91 LEU A N 1
ATOM 709 C CA . LEU A 1 91 ? 2.862 0.285 -1.063 1.00 88.75 91 LEU A CA 1
ATOM 710 C C . LEU A 1 91 ? 4.088 1.129 -1.441 1.00 88.75 91 LEU A C 1
ATOM 712 O O . LEU A 1 91 ? 4.342 1.342 -2.624 1.00 88.75 91 LEU A O 1
ATOM 716 N N . GLU A 1 92 ? 4.861 1.602 -0.460 1.00 87.81 92 GLU A N 1
ATOM 717 C CA . GLU A 1 92 ? 6.130 2.291 -0.708 1.00 87.81 92 GLU A CA 1
ATOM 718 C C . GLU A 1 92 ? 7.193 1.346 -1.279 1.00 87.81 92 GLU A C 1
ATOM 720 O O . GLU A 1 92 ? 7.917 1.741 -2.195 1.00 87.81 92 GLU A O 1
ATOM 725 N N . ALA A 1 93 ? 7.267 0.105 -0.786 1.00 86.75 93 ALA A N 1
ATOM 726 C CA . ALA A 1 93 ? 8.166 -0.923 -1.310 1.00 86.75 93 ALA A CA 1
ATOM 727 C C . ALA A 1 93 ? 7.830 -1.314 -2.759 1.00 86.75 93 ALA A C 1
ATOM 729 O O . ALA A 1 93 ? 8.731 -1.624 -3.531 1.00 86.75 93 ALA A O 1
ATOM 730 N N . ALA A 1 94 ? 6.558 -1.225 -3.158 1.00 87.44 94 ALA A N 1
ATOM 731 C CA . ALA A 1 94 ? 6.108 -1.476 -4.526 1.00 87.44 94 ALA A CA 1
ATOM 732 C C . ALA A 1 94 ? 6.373 -0.316 -5.510 1.00 87.44 94 ALA A C 1
ATOM 734 O O . ALA A 1 94 ? 5.958 -0.385 -6.671 1.00 87.44 94 ALA A O 1
ATOM 735 N N . GLN A 1 95 ? 7.047 0.758 -5.081 1.00 85.25 95 GLN A N 1
ATOM 736 C CA . GLN A 1 95 ? 7.388 1.868 -5.969 1.00 85.25 95 GLN A CA 1
ATOM 737 C C . GLN A 1 95 ? 8.683 1.613 -6.757 1.00 85.25 95 GLN A C 1
ATOM 739 O O . GLN A 1 95 ? 9.668 1.142 -6.183 1.00 85.25 95 GLN A O 1
ATOM 744 N N . PRO A 1 96 ? 8.769 2.045 -8.029 1.00 83.81 96 PRO A N 1
ATOM 745 C CA . PRO A 1 96 ? 9.962 1.825 -8.855 1.00 83.81 96 PRO A CA 1
ATOM 746 C C . PRO A 1 96 ? 11.236 2.452 -8.286 1.00 83.81 96 PRO A C 1
ATOM 748 O O . PRO A 1 96 ? 12.315 1.878 -8.391 1.00 83.81 96 PRO A O 1
ATOM 751 N N . ARG A 1 97 ? 11.122 3.589 -7.581 1.00 82.19 97 ARG A N 1
ATOM 752 C CA . ARG A 1 97 ? 12.256 4.230 -6.882 1.00 82.19 97 ARG A CA 1
ATOM 753 C C . ARG A 1 97 ? 12.876 3.368 -5.772 1.00 82.19 97 ARG A C 1
ATOM 755 O O . ARG A 1 97 ? 13.954 3.693 -5.287 1.00 82.19 97 ARG A O 1
ATOM 762 N N . ARG A 1 98 ? 12.184 2.309 -5.337 1.00 80.56 98 ARG A N 1
ATOM 763 C CA . ARG A 1 98 ? 12.660 1.304 -4.374 1.00 80.56 98 ARG A CA 1
ATOM 764 C C . ARG A 1 98 ? 13.101 -0.000 -5.050 1.00 80.56 98 ARG A C 1
ATOM 766 O O . ARG A 1 98 ? 13.409 -0.958 -4.356 1.00 80.56 98 ARG A O 1
ATOM 773 N N . GLY A 1 99 ? 13.154 -0.032 -6.382 1.00 80.62 99 GLY A N 1
ATOM 774 C CA . GLY A 1 99 ? 13.553 -1.205 -7.159 1.00 80.62 99 GLY A CA 1
ATOM 775 C C . GLY A 1 99 ? 12.403 -2.144 -7.533 1.00 80.62 99 GLY A C 1
ATOM 776 O O . GLY A 1 99 ? 12.668 -3.238 -8.023 1.00 80.62 99 GLY A O 1
ATOM 777 N N . ALA A 1 100 ? 11.140 -1.750 -7.326 1.00 84.25 100 ALA A N 1
ATOM 778 C CA . ALA A 1 100 ? 10.002 -2.557 -7.759 1.00 84.25 100 ALA A CA 1
ATOM 779 C C . ALA A 1 100 ? 9.906 -2.630 -9.293 1.00 84.25 100 ALA A C 1
ATOM 781 O O . ALA A 1 100 ? 10.097 -1.631 -9.990 1.00 84.25 100 ALA A O 1
ATOM 782 N N . GLY A 1 101 ? 9.592 -3.821 -9.808 1.00 86.12 101 GLY A N 1
ATOM 783 C CA . GLY A 1 101 ? 9.308 -4.032 -11.226 1.00 86.12 101 GLY A CA 1
ATOM 784 C C . GLY A 1 101 ? 7.915 -3.539 -11.628 1.00 86.12 101 GLY A C 1
ATOM 785 O O . GLY A 1 101 ? 7.046 -3.328 -10.781 1.00 86.12 101 GLY A O 1
ATOM 786 N N . GLU A 1 102 ? 7.682 -3.421 -12.937 1.00 86.81 102 GLU A N 1
ATOM 787 C CA . GLU A 1 102 ? 6.438 -2.866 -13.487 1.00 86.81 102 GLU A CA 1
ATOM 788 C C . GLU A 1 102 ? 5.184 -3.620 -13.023 1.00 86.81 102 GLU A C 1
ATOM 790 O O . GLU A 1 102 ? 4.185 -2.999 -12.661 1.00 86.81 102 GLU A O 1
ATOM 795 N N . GLU A 1 103 ? 5.236 -4.953 -12.989 1.00 87.19 103 GLU A N 1
ATOM 796 C CA . GLU A 1 103 ? 4.122 -5.794 -12.537 1.00 87.19 103 GLU A CA 1
ATOM 797 C C . GLU A 1 103 ? 3.790 -5.559 -11.057 1.00 87.19 103 GLU A C 1
ATOM 799 O O . GLU A 1 103 ? 2.616 -5.461 -10.685 1.00 87.19 103 GLU A O 1
ATOM 804 N N . HIS A 1 104 ? 4.816 -5.390 -10.215 1.00 87.94 104 HIS A N 1
ATOM 805 C CA . HIS A 1 104 ? 4.631 -5.101 -8.795 1.00 87.94 104 HIS A CA 1
ATOM 806 C C . HIS A 1 104 ? 3.984 -3.728 -8.601 1.00 87.94 104 HIS A C 1
ATOM 808 O O . HIS A 1 104 ? 3.020 -3.594 -7.847 1.00 87.94 104 HIS A O 1
ATOM 814 N N . THR A 1 105 ? 4.465 -2.717 -9.327 1.00 89.19 105 THR A N 1
ATOM 815 C CA . THR A 1 105 ? 3.912 -1.359 -9.287 1.00 89.19 105 THR A CA 1
ATOM 816 C C . THR A 1 105 ? 2.477 -1.312 -9.813 1.00 89.19 105 THR A C 1
ATOM 818 O O . THR A 1 105 ? 1.624 -0.681 -9.190 1.00 89.19 105 THR A O 1
ATOM 821 N N . ALA A 1 106 ? 2.168 -2.011 -10.909 1.00 88.31 106 ALA A N 1
ATOM 822 C CA . ALA A 1 106 ? 0.817 -2.077 -11.466 1.00 88.31 106 ALA A CA 1
ATOM 823 C C . ALA A 1 106 ? -0.171 -2.771 -10.512 1.00 88.31 106 ALA A C 1
ATOM 825 O O . ALA A 1 106 ? -1.274 -2.271 -10.285 1.00 88.31 106 ALA A O 1
ATOM 826 N N . THR A 1 107 ? 0.239 -3.891 -9.912 1.00 89.12 107 THR A N 1
ATOM 827 C CA . THR A 1 107 ? -0.584 -4.635 -8.948 1.00 89.12 107 THR A CA 1
ATOM 828 C C . THR A 1 107 ? -0.826 -3.813 -7.684 1.00 89.12 107 THR A C 1
ATOM 830 O O . THR A 1 107 ? -1.960 -3.713 -7.211 1.00 89.12 107 THR A O 1
ATOM 833 N N . ALA A 1 108 ? 0.213 -3.155 -7.164 1.00 90.88 108 ALA A N 1
ATOM 834 C CA . ALA A 1 108 ? 0.084 -2.275 -6.010 1.00 90.88 108 ALA A CA 1
ATOM 835 C C . ALA A 1 108 ? -0.826 -1.071 -6.287 1.00 90.88 108 ALA A C 1
ATOM 837 O O . ALA A 1 108 ? -1.636 -0.715 -5.430 1.00 90.88 108 ALA A O 1
ATOM 838 N N . LEU A 1 109 ? -0.751 -0.486 -7.488 1.00 90.50 109 LEU A N 1
ATOM 839 C CA . LEU A 1 109 ? -1.645 0.591 -7.916 1.00 90.50 109 LEU A CA 1
ATOM 840 C C . LEU A 1 109 ? -3.105 0.127 -7.951 1.00 90.50 109 LEU A C 1
ATOM 842 O O . LEU A 1 109 ? -3.958 0.765 -7.338 1.00 90.50 109 LEU A O 1
ATOM 846 N N . ALA A 1 110 ? -3.395 -1.012 -8.582 1.00 90.25 110 ALA A N 1
ATOM 847 C CA . ALA A 1 110 ? -4.753 -1.553 -8.637 1.00 90.25 110 ALA A CA 1
ATOM 848 C C . ALA A 1 110 ? -5.326 -1.829 -7.233 1.00 90.25 110 ALA A C 1
ATOM 850 O O . ALA A 1 110 ? -6.489 -1.526 -6.955 1.00 90.25 110 ALA A O 1
ATOM 851 N N . LEU A 1 111 ? -4.506 -2.358 -6.319 1.00 89.69 111 LEU A N 1
ATOM 852 C CA . LEU A 1 111 ? -4.902 -2.575 -4.925 1.00 89.69 111 LEU A CA 1
ATOM 853 C C . LEU A 1 111 ? -5.162 -1.260 -4.187 1.00 89.69 111 LEU A C 1
ATOM 855 O O . LEU A 1 111 ? -6.165 -1.150 -3.478 1.00 89.69 111 LEU A O 1
ATOM 859 N N . ALA A 1 112 ? -4.309 -0.253 -4.380 1.00 88.19 112 ALA A N 1
ATOM 860 C CA . ALA A 1 112 ? -4.488 1.068 -3.791 1.00 88.19 112 ALA A CA 1
ATOM 861 C C . ALA A 1 112 ? -5.785 1.739 -4.278 1.00 88.19 112 ALA A C 1
ATOM 863 O O . ALA A 1 112 ? -6.560 2.249 -3.465 1.00 88.19 112 ALA A O 1
ATOM 864 N N . GLU A 1 113 ? -6.079 1.671 -5.578 1.00 89.00 113 GLU A N 1
ATOM 865 C CA . GLU A 1 113 ? -7.316 2.210 -6.146 1.00 89.00 113 GLU A CA 1
ATOM 866 C C . GLU A 1 113 ? -8.564 1.497 -5.614 1.00 89.00 113 GLU A C 1
ATOM 868 O O . GLU A 1 113 ? -9.550 2.150 -5.256 1.00 89.00 113 GLU A O 1
ATOM 873 N N . ASN A 1 114 ? -8.531 0.165 -5.538 1.00 87.44 114 ASN A N 1
ATOM 874 C CA . ASN A 1 114 ? -9.644 -0.633 -5.026 1.00 87.44 114 ASN A CA 1
ATOM 875 C C . ASN A 1 114 ? -9.915 -0.333 -3.549 1.00 87.44 114 ASN A C 1
ATOM 877 O O . ASN A 1 114 ? -11.069 -0.122 -3.162 1.00 87.44 114 ASN A O 1
ATOM 881 N N . LEU A 1 115 ? -8.862 -0.229 -2.733 1.00 86.00 115 LEU A N 1
ATOM 882 C CA . LEU A 1 115 ? -8.971 0.212 -1.344 1.00 86.00 115 LEU A CA 1
ATOM 883 C C . LEU A 1 115 ? -9.563 1.619 -1.253 1.00 86.00 115 LEU A C 1
ATOM 885 O O . LEU A 1 115 ? -10.488 1.850 -0.477 1.00 86.00 115 LEU A O 1
ATOM 889 N N . ARG A 1 116 ? -9.102 2.557 -2.089 1.00 84.06 116 ARG A N 1
ATOM 890 C CA . ARG A 1 116 ? -9.648 3.918 -2.128 1.00 84.06 116 ARG A CA 1
ATOM 891 C C . ARG A 1 116 ? -11.123 3.933 -2.542 1.00 84.06 116 ARG A C 1
ATOM 893 O O . ARG A 1 116 ? -11.863 4.803 -2.097 1.00 84.06 116 ARG A O 1
ATOM 900 N N . ARG A 1 117 ? -11.604 3.032 -3.390 1.00 83.06 117 ARG A N 1
ATOM 901 C CA . ARG A 1 117 ? -13.041 2.987 -3.728 1.00 83.06 117 ARG A CA 1
ATOM 902 C C . ARG A 1 117 ? -13.890 2.369 -2.616 1.00 83.06 117 ARG A C 1
ATOM 904 O O . ARG A 1 117 ? -15.062 2.708 -2.515 1.00 83.06 117 ARG A O 1
ATOM 911 N N . SER A 1 118 ? -13.298 1.497 -1.803 1.00 80.38 118 SER A N 1
ATOM 912 C CA . SER A 1 118 ? -14.027 0.663 -0.838 1.00 80.38 118 SER A CA 1
ATOM 913 C C . SER A 1 118 ? -14.035 1.201 0.599 1.00 80.38 118 SER A C 1
ATOM 915 O O . SER A 1 118 ? -14.915 0.830 1.376 1.00 80.38 118 SER A O 1
ATOM 917 N N . LEU A 1 119 ? -13.051 2.028 0.974 1.00 76.56 119 LEU A N 1
ATOM 918 C CA . LEU A 1 119 ? -12.959 2.656 2.303 1.00 76.56 119 LEU A CA 1
ATOM 919 C C . LEU A 1 119 ? -13.873 3.875 2.466 1.00 76.56 119 LEU A C 1
ATOM 921 O O . LEU A 1 119 ? -14.112 4.272 3.621 1.00 76.56 119 LEU A O 1
#

pLDDT: mean 76.93, std 11.6, range [52.19, 90.88]